Protein AF-A0A0B2PLL6-F1 (afdb_monomer)

Nearest PDB structures (foldseek):
  5t7z-assembly1_A  TM=3.407E-01  e=2.354E+00  Sorangium cellulosum

Foldseek 3Di:
DDPVVVVVVVVVVVLVVVVFDWDDDPVDIDTHDDDDDPVNVVVVVVVLVVDPLSVVLVVCVVVVHDHPDDD

Structure (mmCIF, N/CA/C/O backbone):
data_AF-A0A0B2PLL6-F1
#
_entry.id   AF-A0A0B2PLL6-F1
#
loop_
_atom_site.group_PDB
_atom_site.id
_atom_site.type_symbol
_atom_site.label_atom_id
_atom_site.label_alt_id
_atom_site.label_comp_id
_atom_site.label_asym_id
_atom_site.label_entity_id
_atom_site.label_seq_id
_atom_site.pdbx_PDB_ins_code
_atom_site.Cartn_x
_atom_site.Cartn_y
_atom_site.Cartn_z
_atom_site.occupancy
_atom_site.B_iso_or_equiv
_atom_site.auth_seq_id
_atom_site.auth_comp_id
_atom_site.auth_asym_id
_atom_site.auth_atom_id
_atom_site.pdbx_PDB_model_num
ATOM 1 N N . ILE A 1 1 ? 22.807 18.162 -17.351 1.00 52.72 1 ILE A N 1
ATOM 2 C CA . ILE A 1 1 ? 21.497 17.510 -17.106 1.00 52.72 1 ILE A CA 1
ATOM 3 C C . ILE A 1 1 ? 20.448 18.596 -17.296 1.00 52.72 1 ILE A C 1
ATOM 5 O O . ILE A 1 1 ? 20.580 19.633 -16.656 1.00 52.72 1 ILE A O 1
ATOM 9 N N . SER A 1 2 ? 19.536 18.463 -18.265 1.00 72.69 2 SER A N 1
ATOM 10 C CA . SER A 1 2 ? 18.548 19.523 -18.525 1.00 72.69 2 SER A CA 1
ATOM 11 C C . SER A 1 2 ? 17.526 19.573 -17.384 1.00 72.69 2 SER A C 1
ATOM 13 O O . SER A 1 2 ? 17.257 18.554 -16.750 1.00 72.69 2 SER A O 1
ATOM 15 N N . ALA A 1 3 ? 16.940 20.742 -17.120 1.00 62.09 3 ALA A N 1
ATOM 16 C CA . ALA A 1 3 ? 15.917 20.902 -16.081 1.00 62.09 3 ALA A CA 1
ATOM 17 C C . ALA A 1 3 ? 14.703 19.964 -16.277 1.00 62.09 3 ALA A C 1
ATOM 19 O O . ALA A 1 3 ? 14.055 19.582 -15.306 1.00 62.09 3 ALA A O 1
ATOM 20 N N . LEU A 1 4 ? 14.435 19.548 -17.522 1.00 60.97 4 LEU A N 1
ATOM 21 C CA . LEU A 1 4 ? 13.406 18.562 -17.866 1.00 60.97 4 LEU A CA 1
ATOM 22 C C . LEU A 1 4 ? 13.721 17.171 -17.297 1.00 60.97 4 LEU A C 1
ATOM 24 O O . LEU A 1 4 ? 12.853 16.569 -16.677 1.00 60.97 4 LEU A O 1
ATOM 28 N N . MET A 1 5 ? 14.974 16.715 -17.406 1.00 72.62 5 MET A N 1
ATOM 29 C CA . MET A 1 5 ? 15.389 15.408 -16.876 1.00 72.62 5 MET A CA 1
ATOM 30 C C . MET A 1 5 ? 15.321 15.346 -15.344 1.00 72.62 5 MET A C 1
ATOM 32 O O . MET A 1 5 ? 15.069 14.289 -14.777 1.00 72.62 5 MET A O 1
ATOM 36 N N . VAL A 1 6 ? 15.544 16.477 -14.666 1.00 74.31 6 VAL A N 1
ATOM 37 C CA . VAL A 1 6 ? 15.445 16.561 -13.199 1.00 74.31 6 VAL A CA 1
ATOM 38 C C . VAL A 1 6 ? 13.992 16.409 -12.746 1.00 74.31 6 VAL A C 1
ATOM 40 O O . VAL A 1 6 ? 13.720 15.673 -11.805 1.00 74.31 6 VAL A O 1
ATOM 43 N N . LYS A 1 7 ? 13.049 17.055 -13.445 1.00 71.75 7 LYS A N 1
ATOM 44 C CA . LYS A 1 7 ? 11.619 16.985 -13.115 1.00 71.75 7 LYS A CA 1
ATOM 45 C C . LYS A 1 7 ? 11.001 15.621 -13.431 1.00 71.75 7 LYS A C 1
ATOM 47 O O . LYS A 1 7 ? 10.125 15.172 -12.700 1.00 71.75 7 LYS A O 1
ATOM 52 N N . GLU A 1 8 ? 11.464 14.955 -14.487 1.00 73.50 8 GLU A N 1
ATOM 53 C CA . GLU A 1 8 ? 11.089 13.561 -14.757 1.00 73.50 8 GLU A CA 1
ATOM 54 C C . GLU A 1 8 ? 11.573 12.618 -13.651 1.00 73.50 8 GLU A C 1
ATOM 56 O O . GLU A 1 8 ? 10.793 11.793 -13.186 1.00 73.50 8 GLU A O 1
ATOM 61 N N . MET A 1 9 ? 12.819 12.757 -13.184 1.00 69.94 9 MET A N 1
ATOM 62 C CA . MET A 1 9 ? 13.354 11.903 -12.115 1.00 69.94 9 MET A CA 1
ATOM 63 C C . MET A 1 9 ? 12.645 12.104 -10.772 1.00 69.94 9 MET A C 1
ATOM 65 O O . MET A 1 9 ? 12.335 11.121 -10.109 1.00 69.94 9 MET A O 1
ATOM 69 N N . ASP A 1 10 ? 12.318 13.345 -10.411 1.00 74.69 10 ASP A N 1
ATOM 70 C CA . ASP A 1 10 ? 11.577 13.668 -9.183 1.00 74.69 10 ASP A CA 1
ATOM 71 C C . ASP A 1 10 ? 10.168 13.041 -9.168 1.00 74.69 10 ASP A C 1
ATOM 73 O O . ASP A 1 10 ? 9.734 12.455 -8.176 1.00 74.69 10 ASP A O 1
ATOM 77 N N . LEU A 1 11 ? 9.465 13.074 -10.307 1.00 67.56 11 LEU A N 1
ATOM 78 C CA . LEU A 1 11 ? 8.172 12.399 -10.455 1.00 67.56 11 LEU A CA 1
ATOM 79 C C . LEU A 1 11 ? 8.313 10.873 -10.364 1.00 67.56 11 LEU A C 1
ATOM 81 O O . LEU A 1 11 ? 7.475 10.212 -9.755 1.00 67.56 11 LEU A O 1
ATOM 85 N N . LEU A 1 12 ? 9.375 10.302 -10.940 1.00 67.75 12 LEU A N 1
ATOM 86 C CA . LEU A 1 12 ? 9.645 8.862 -10.883 1.00 67.75 12 LEU A CA 1
ATOM 87 C C . LEU A 1 12 ? 9.987 8.376 -9.467 1.00 67.75 12 LEU A C 1
ATOM 89 O O . LEU A 1 12 ? 9.606 7.262 -9.104 1.00 67.75 12 LEU A O 1
ATOM 93 N N . GLU A 1 13 ? 10.670 9.188 -8.661 1.00 68.81 13 GLU A N 1
ATOM 94 C CA . GLU A 1 13 ? 10.940 8.884 -7.251 1.00 68.81 13 GLU A CA 1
ATOM 95 C C . GLU A 1 13 ? 9.650 8.862 -6.421 1.00 68.81 13 GLU A C 1
ATOM 97 O O . GLU A 1 13 ? 9.426 7.904 -5.684 1.00 68.81 13 GLU A O 1
ATOM 102 N N . GLN A 1 14 ? 8.731 9.806 -6.647 1.00 65.31 14 GLN A N 1
ATOM 103 C CA . GLN A 1 14 ? 7.418 9.814 -5.983 1.00 65.31 14 GLN A CA 1
ATOM 104 C C . GLN A 1 14 ? 6.577 8.562 -6.302 1.00 65.31 14 GLN A C 1
ATOM 106 O O . GLN A 1 14 ? 5.830 8.075 -5.453 1.00 65.31 14 GLN A O 1
ATOM 111 N N . PHE A 1 15 ? 6.708 7.994 -7.507 1.00 61.28 15 PHE A N 1
ATOM 112 C CA . PHE A 1 15 ? 6.043 6.734 -7.870 1.00 61.28 15 PHE A CA 1
ATOM 113 C C . PHE A 1 15 ? 6.737 5.485 -7.305 1.00 61.28 15 PHE A C 1
ATOM 115 O O . PHE A 1 15 ? 6.065 4.477 -7.074 1.00 61.28 15 PHE A O 1
ATOM 122 N N . ARG A 1 16 ? 8.056 5.533 -7.062 1.00 56.69 16 ARG A N 1
ATOM 123 C CA . ARG A 1 16 ? 8.810 4.451 -6.401 1.00 56.69 16 ARG A CA 1
ATOM 124 C C . ARG A 1 16 ? 8.342 4.257 -4.958 1.00 56.69 16 ARG A C 1
ATOM 126 O O . ARG A 1 16 ? 8.194 3.116 -4.523 1.00 56.69 16 ARG A O 1
ATOM 133 N N . ASP A 1 17 ? 8.051 5.351 -4.258 1.00 60.09 17 ASP A N 1
ATOM 134 C CA . ASP A 1 17 ? 7.573 5.317 -2.871 1.00 60.09 17 ASP A CA 1
ATOM 135 C C . ASP A 1 17 ? 6.198 4.636 -2.732 1.00 60.09 17 ASP A C 1
ATOM 137 O O . ASP A 1 17 ? 5.868 4.101 -1.674 1.00 60.09 17 ASP A O 1
ATOM 141 N N . LEU A 1 18 ? 5.427 4.537 -3.824 1.00 61.41 18 LEU A N 1
ATOM 142 C CA . LEU A 1 18 ? 4.166 3.788 -3.8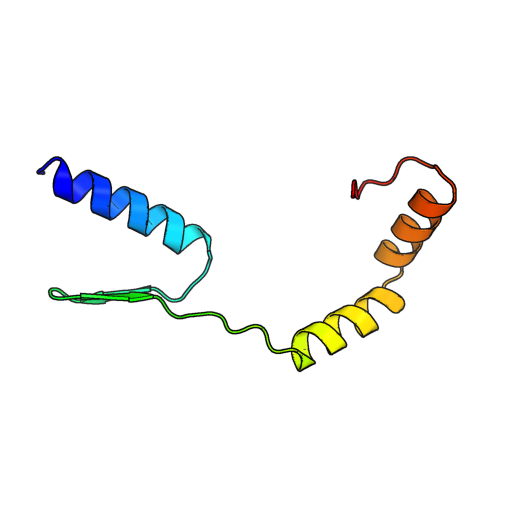75 1.00 61.41 18 LEU A CA 1
ATOM 143 C C . LEU A 1 18 ? 4.336 2.253 -3.976 1.00 61.41 18 LEU A C 1
ATOM 145 O O . LEU A 1 18 ? 3.337 1.540 -4.065 1.00 61.41 18 LEU A O 1
ATOM 149 N N . SER A 1 19 ? 5.567 1.719 -3.945 1.00 59.62 19 SER A N 1
ATOM 150 C CA . SER A 1 19 ? 5.873 0.272 -4.032 1.00 59.62 19 SER A CA 1
ATOM 151 C C . SER A 1 19 ? 5.290 -0.435 -5.267 1.00 59.62 19 SER A C 1
ATOM 153 O O . SER A 1 19 ? 5.040 -1.642 -5.262 1.00 59.62 19 SER A O 1
ATOM 155 N N . LEU A 1 20 ? 5.071 0.309 -6.350 1.00 62.00 20 LEU A N 1
ATOM 156 C CA . LEU A 1 20 ? 4.638 -0.240 -7.629 1.00 62.00 20 LEU A CA 1
ATOM 157 C C . LEU A 1 20 ? 5.857 -0.746 -8.408 1.00 62.00 20 LEU A C 1
ATOM 159 O O . LEU A 1 20 ? 6.898 -0.091 -8.446 1.00 62.00 20 LEU A O 1
ATOM 163 N N . ALA A 1 21 ? 5.740 -1.911 -9.052 1.00 63.69 21 ALA A N 1
ATOM 164 C CA . ALA A 1 21 ? 6.801 -2.423 -9.917 1.00 63.69 21 ALA A CA 1
ATOM 165 C C . ALA A 1 21 ? 7.082 -1.408 -11.040 1.00 63.69 21 ALA A C 1
ATOM 167 O O . ALA A 1 21 ? 6.188 -1.103 -11.827 1.00 63.69 21 ALA A O 1
ATOM 168 N N . CYS A 1 22 ? 8.302 -0.876 -11.105 1.00 69.38 22 CYS A N 1
ATOM 169 C CA . CYS A 1 22 ? 8.716 0.096 -12.113 1.00 69.38 22 CYS A CA 1
ATOM 170 C C . CYS A 1 22 ? 9.710 -0.563 -13.071 1.00 69.38 22 CYS A C 1
ATOM 172 O O . CYS A 1 22 ? 10.776 -1.014 -12.653 1.00 69.38 22 CYS A O 1
ATOM 174 N N . GLU A 1 23 ? 9.356 -0.625 -14.351 1.00 68.62 23 GLU A N 1
ATOM 175 C CA . GLU A 1 23 ? 10.251 -1.071 -15.414 1.00 68.62 23 GLU A CA 1
ATOM 176 C C . GLU A 1 23 ? 10.584 0.119 -16.312 1.00 68.62 23 GLU A C 1
ATOM 178 O O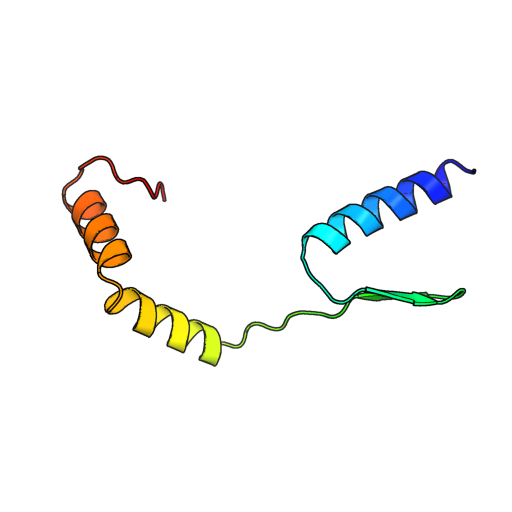 . GLU A 1 23 ? 9.697 0.739 -16.898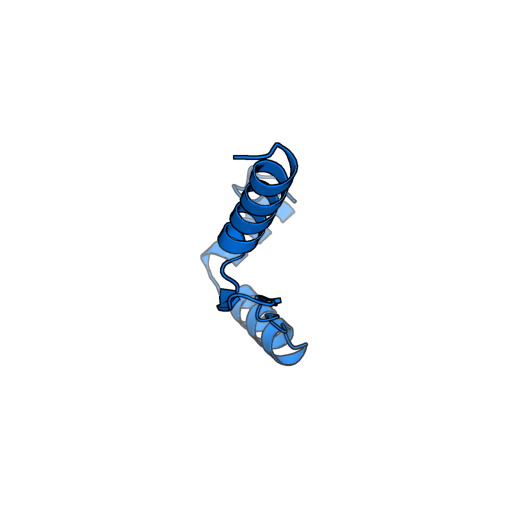 1.00 68.62 23 GLU A O 1
ATOM 183 N N . VAL A 1 24 ? 11.870 0.445 -16.419 1.00 72.06 24 VAL A N 1
ATOM 184 C CA . VAL A 1 24 ? 12.355 1.539 -17.263 1.00 72.06 24 VAL A CA 1
ATOM 185 C C . VAL A 1 24 ? 13.053 0.946 -18.478 1.00 72.06 24 VAL A C 1
ATOM 187 O O . VAL A 1 24 ? 14.011 0.188 -18.346 1.00 72.06 24 VAL A O 1
ATOM 190 N N . THR A 1 25 ? 12.593 1.322 -19.667 1.00 75.88 25 THR A N 1
ATOM 191 C CA . THR A 1 25 ? 13.269 1.040 -20.938 1.00 75.88 25 THR A CA 1
ATOM 192 C C . THR A 1 25 ? 13.724 2.358 -21.574 1.00 75.88 25 THR A C 1
ATOM 194 O O . THR A 1 25 ? 13.193 3.412 -21.225 1.00 75.88 25 THR A O 1
ATOM 197 N N . PRO A 1 26 ? 14.665 2.348 -22.537 1.00 82.50 26 PRO A N 1
ATOM 198 C CA . PRO A 1 26 ? 15.141 3.579 -23.177 1.00 82.50 26 PRO A CA 1
ATOM 199 C C . PRO A 1 26 ? 14.046 4.438 -23.830 1.00 82.50 26 PRO A C 1
ATOM 201 O O . PRO A 1 26 ? 14.253 5.629 -24.028 1.00 82.50 26 PRO A O 1
ATOM 204 N N . ASN A 1 27 ? 12.891 3.843 -24.156 1.00 83.94 27 ASN A N 1
ATOM 205 C CA . ASN A 1 27 ? 11.820 4.500 -24.908 1.00 83.94 27 ASN A CA 1
ATOM 206 C C . ASN A 1 27 ? 10.507 4.658 -24.122 1.00 83.94 27 ASN A C 1
ATOM 208 O O . ASN A 1 27 ? 9.598 5.321 -24.613 1.00 83.94 27 ASN A O 1
ATOM 212 N N . ASN A 1 28 ? 10.352 4.021 -22.956 1.00 70.00 28 ASN A N 1
ATOM 213 C CA . ASN A 1 28 ? 9.167 4.173 -22.106 1.00 70.00 28 ASN A CA 1
ATOM 214 C C . ASN A 1 28 ? 9.415 3.694 -20.668 1.00 70.00 28 ASN A C 1
ATOM 216 O O . ASN A 1 28 ? 10.320 2.901 -20.403 1.00 70.00 28 ASN A O 1
ATOM 220 N N . VAL A 1 29 ? 8.542 4.140 -19.766 1.00 71.12 29 VAL A N 1
ATOM 221 C CA . VAL A 1 29 ? 8.461 3.689 -18.375 1.00 71.12 29 VAL A CA 1
ATOM 222 C C . VAL A 1 29 ? 7.140 2.949 -18.179 1.00 71.12 29 VAL A C 1
ATOM 224 O O . VAL A 1 29 ? 6.079 3.484 -18.505 1.00 71.12 29 VAL A O 1
ATOM 227 N N . ARG A 1 30 ? 7.189 1.733 -17.625 1.00 71.94 30 ARG A N 1
ATOM 228 C CA . ARG A 1 30 ? 6.009 0.949 -17.249 1.00 71.94 30 ARG A CA 1
ATOM 229 C C . ARG A 1 30 ? 5.870 0.929 -15.731 1.00 71.94 30 ARG A C 1
ATOM 231 O O . ARG A 1 30 ? 6.703 0.364 -15.028 1.00 71.94 30 ARG A O 1
ATOM 238 N N . LEU A 1 31 ? 4.791 1.528 -15.241 1.00 71.94 31 LEU A N 1
ATOM 239 C CA . LEU A 1 31 ? 4.397 1.484 -13.835 1.00 71.94 31 LEU A CA 1
ATOM 240 C C . LEU A 1 31 ? 3.360 0.365 -13.668 1.00 71.94 31 LEU A C 1
ATOM 242 O O . LEU A 1 31 ? 2.304 0.389 -14.302 1.00 71.94 31 LEU A O 1
ATOM 246 N N . GLY A 1 32 ? 3.659 -0.651 -12.862 1.00 68.88 32 GLY A N 1
ATOM 247 C CA . GLY A 1 32 ? 2.707 -1.703 -12.516 1.00 68.88 32 GLY A CA 1
ATOM 248 C C . GLY A 1 32 ? 1.570 -1.118 -11.683 1.00 68.88 32 GLY A C 1
ATOM 249 O O . GLY A 1 32 ? 1.819 -0.423 -10.712 1.00 68.88 32 GLY A O 1
ATOM 250 N N . THR A 1 33 ? 0.312 -1.364 -12.042 1.00 65.50 33 THR A N 1
ATOM 251 C CA . THR A 1 33 ? -0.834 -0.930 -11.228 1.00 65.50 33 THR A CA 1
ATOM 252 C C . THR A 1 33 ? -1.165 -2.002 -10.194 1.00 65.50 33 THR A C 1
ATOM 254 O O . THR A 1 33 ? -1.457 -3.139 -10.565 1.00 65.50 33 THR A O 1
ATOM 257 N N . LEU A 1 34 ? -1.177 -1.648 -8.907 1.00 65.06 34 LEU A N 1
ATOM 258 C CA . LEU A 1 34 ? -1.745 -2.510 -7.873 1.00 65.06 34 LEU A CA 1
ATOM 259 C C . LEU A 1 34 ? -3.273 -2.375 -7.920 1.00 65.06 34 L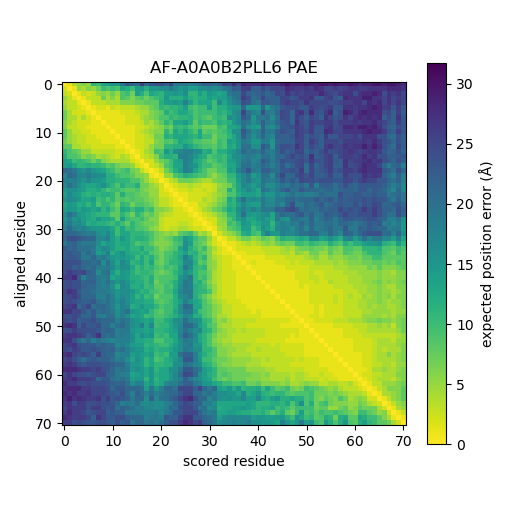EU A C 1
ATOM 261 O O . LEU A 1 34 ? -3.825 -1.321 -7.606 1.00 65.06 34 LEU A O 1
ATOM 265 N N . ARG A 1 35 ? -3.974 -3.429 -8.345 1.00 69.31 35 ARG A N 1
ATOM 266 C CA . ARG A 1 35 ? -5.440 -3.473 -8.299 1.00 69.31 35 ARG A CA 1
ATOM 267 C C . ARG A 1 35 ? -5.870 -4.119 -6.989 1.00 69.31 35 ARG A C 1
ATOM 269 O O . ARG A 1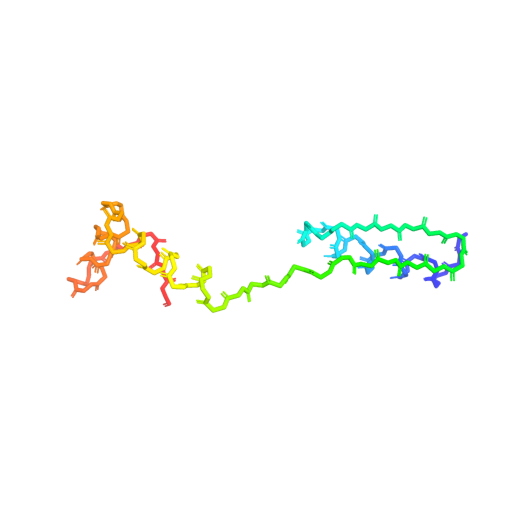 35 ? -5.743 -5.327 -6.829 1.00 69.31 35 ARG A O 1
ATOM 276 N N . ILE A 1 36 ? -6.428 -3.321 -6.087 1.00 74.88 36 ILE A N 1
ATOM 277 C CA . ILE A 1 36 ? -7.130 -3.835 -4.911 1.00 74.88 36 ILE A CA 1
ATOM 278 C C . ILE A 1 36 ? -8.521 -4.286 -5.363 1.00 74.88 36 ILE A C 1
ATOM 280 O O . ILE A 1 36 ? -9.284 -3.499 -5.927 1.00 74.88 36 ILE A O 1
ATOM 284 N N . THR A 1 37 ? -8.840 -5.562 -5.165 1.00 85.00 37 THR A N 1
ATOM 285 C CA . THR A 1 37 ? -10.157 -6.111 -5.500 1.00 85.00 37 THR A CA 1
ATOM 286 C C . THR A 1 37 ? -11.138 -5.890 -4.352 1.00 85.00 37 THR A C 1
ATOM 288 O O . THR A 1 37 ? -10.752 -5.772 -3.190 1.00 85.00 37 THR A O 1
ATOM 291 N N . SER A 1 38 ? -12.434 -5.856 -4.668 1.00 88.88 38 SER A N 1
ATOM 292 C CA . SER A 1 38 ? -13.489 -5.827 -3.648 1.00 88.88 38 SER A CA 1
ATOM 293 C C . SER A 1 38 ? -13.432 -7.039 -2.717 1.00 88.88 38 SER A C 1
ATOM 295 O O . SER A 1 38 ? -13.788 -6.921 -1.552 1.00 88.88 38 SER A O 1
ATOM 297 N N . GLU A 1 39 ? -12.970 -8.178 -3.233 1.00 90.94 39 GLU A N 1
ATOM 298 C CA . GLU A 1 39 ? -12.732 -9.406 -2.473 1.00 90.94 39 GLU A CA 1
ATOM 299 C C . GLU A 1 39 ? -11.649 -9.192 -1.410 1.00 90.94 39 GLU A C 1
ATOM 301 O O . GLU A 1 39 ? -11.934 -9.344 -0.227 1.00 90.94 39 GLU A O 1
ATOM 306 N N . LEU A 1 40 ? -10.474 -8.678 -1.799 1.00 84.75 40 LEU A N 1
ATOM 307 C CA . LEU A 1 40 ? -9.403 -8.352 -0.853 1.00 84.75 40 LEU A CA 1
ATOM 308 C C . LEU A 1 40 ? -9.856 -7.319 0.195 1.00 84.75 40 LEU A C 1
ATOM 310 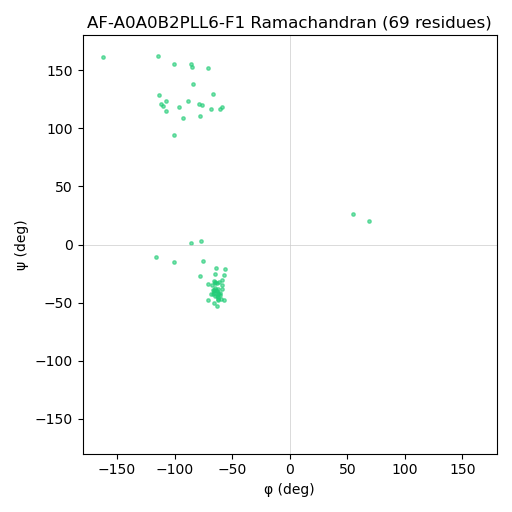O O . LEU A 1 40 ? -9.508 -7.424 1.367 1.00 84.75 40 LEU A O 1
ATOM 314 N N . LEU A 1 41 ? -10.663 -6.327 -0.199 1.00 89.12 41 LEU A N 1
ATOM 315 C CA . LEU A 1 41 ? -11.256 -5.377 0.752 1.00 89.12 41 LEU A CA 1
ATOM 316 C C . LEU A 1 41 ? -12.236 -6.046 1.724 1.00 89.12 41 LEU A C 1
ATOM 318 O O . LEU A 1 41 ? -12.359 -5.588 2.859 1.00 89.12 41 LEU A O 1
ATOM 322 N N . GLY A 1 42 ? -12.951 -7.082 1.285 1.00 92.19 42 GLY A N 1
ATOM 323 C CA . GLY A 1 42 ? -13.821 -7.895 2.131 1.00 92.19 42 GLY A CA 1
ATOM 324 C C . GLY A 1 42 ? -13.019 -8.666 3.175 1.00 92.19 42 GLY A C 1
ATOM 325 O O . GLY A 1 42 ? -13.297 -8.540 4.366 1.00 92.19 42 GLY A O 1
ATOM 326 N N . ASP A 1 43 ? -11.969 -9.362 2.741 1.00 91.00 43 ASP A N 1
ATOM 327 C CA . ASP A 1 43 ? -11.091 -10.140 3.621 1.00 91.00 43 ASP A CA 1
ATOM 328 C C . ASP A 1 43 ? -10.414 -9.261 4.677 1.00 91.00 43 ASP A C 1
ATOM 330 O O . ASP A 1 43 ? -10.370 -9.614 5.856 1.00 91.00 43 ASP A O 1
ATOM 334 N N . ILE A 1 44 ? -9.953 -8.068 4.279 1.00 90.88 44 ILE A N 1
ATOM 335 C CA . ILE A 1 44 ? -9.392 -7.085 5.212 1.00 90.88 44 ILE A CA 1
ATOM 336 C C . ILE A 1 44 ? -10.435 -6.697 6.268 1.00 90.88 44 ILE A C 1
ATOM 338 O O . ILE A 1 44 ? -10.117 -6.703 7.455 1.00 90.88 44 ILE A O 1
ATOM 342 N N . ARG A 1 45 ? -11.683 -6.397 5.877 1.00 92.25 45 ARG A N 1
ATOM 343 C CA . ARG A 1 45 ? -12.739 -6.027 6.838 1.00 92.25 45 ARG A CA 1
ATOM 344 C C . ARG A 1 45 ? -13.053 -7.153 7.815 1.00 92.25 45 ARG A C 1
ATOM 346 O O . ARG A 1 45 ? -13.229 -6.878 8.999 1.00 92.25 45 ARG A O 1
ATOM 353 N N . GLU A 1 46 ? -13.135 -8.398 7.351 1.00 95.56 46 GLU A N 1
ATOM 354 C CA . GLU A 1 46 ? -13.385 -9.535 8.245 1.00 95.56 46 GLU A CA 1
ATOM 355 C C . GLU A 1 46 ? -12.214 -9.767 9.203 1.00 95.56 46 GLU A C 1
ATOM 357 O O . GLU A 1 46 ? -12.433 -9.924 10.405 1.00 95.56 46 GLU A O 1
ATOM 362 N N . GLY A 1 47 ? -10.973 -9.675 8.716 1.00 93.25 47 GLY A N 1
ATOM 363 C CA . GLY A 1 47 ? -9.785 -9.745 9.567 1.00 93.25 47 GLY A CA 1
ATOM 364 C C . GLY A 1 47 ? -9.799 -8.677 10.663 1.00 93.25 47 GLY A C 1
ATOM 365 O O . GLY A 1 47 ? -9.646 -8.998 11.843 1.00 93.25 47 GLY A O 1
ATOM 366 N N . GLN A 1 48 ? -10.092 -7.424 10.302 1.00 90.50 48 GLN A N 1
ATOM 367 C CA . GLN A 1 48 ? -10.147 -6.296 11.240 1.00 90.50 48 GLN A CA 1
ATOM 368 C C . GLN A 1 48 ? -11.172 -6.488 12.367 1.00 90.50 48 GLN A C 1
ATOM 370 O O . GLN A 1 48 ? -10.911 -6.088 13.499 1.00 90.50 48 GLN A O 1
ATOM 375 N N . LYS A 1 49 ? -12.317 -7.134 12.103 1.00 89.38 49 LYS A N 1
ATOM 376 C CA . LYS A 1 49 ? -13.324 -7.436 13.142 1.00 89.38 49 LYS A CA 1
ATOM 377 C C . LYS A 1 49 ? -12.817 -8.401 14.212 1.00 89.38 49 LYS A C 1
ATOM 379 O O . LYS A 1 49 ? -13.363 -8.426 15.320 1.00 89.38 49 LYS A O 1
ATOM 384 N N . THR A 1 50 ? -11.836 -9.229 13.865 1.00 91.44 50 THR A N 1
ATOM 385 C CA . THR A 1 50 ? -11.256 -10.249 14.751 1.00 91.44 50 THR A CA 1
ATOM 386 C C . THR A 1 50 ? -9.924 -9.828 15.363 1.00 91.44 50 THR A C 1
ATOM 388 O O . THR A 1 50 ? -9.505 -10.430 16.347 1.00 91.44 50 THR A O 1
ATOM 391 N N . ASP A 1 51 ? -9.291 -8.779 14.834 1.00 94.94 51 ASP A N 1
ATOM 392 C CA . ASP A 1 51 ? -8.021 -8.269 15.337 1.00 94.94 51 ASP A CA 1
ATOM 393 C C . ASP A 1 51 ? -8.192 -7.629 16.735 1.00 94.94 51 ASP A C 1
ATOM 395 O O . ASP A 1 51 ? -8.902 -6.627 16.881 1.00 94.94 51 ASP A O 1
ATOM 399 N N . PRO A 1 52 ? -7.556 -8.175 17.790 1.00 91.94 52 PRO A N 1
ATOM 400 C CA . PRO A 1 52 ? -7.756 -7.697 19.159 1.00 91.94 52 PRO A CA 1
ATOM 401 C C . PRO A 1 52 ? -7.298 -6.253 19.379 1.00 91.94 52 PRO A C 1
ATOM 403 O O . PRO A 1 52 ? -7.893 -5.521 20.176 1.00 91.94 52 PRO A O 1
ATOM 406 N N . PHE A 1 53 ? -6.241 -5.833 18.682 1.00 91.31 53 PHE A N 1
ATOM 407 C CA . PHE A 1 53 ? -5.701 -4.488 18.803 1.00 91.31 53 PHE A CA 1
ATOM 408 C C . PHE A 1 53 ? -6.659 -3.473 18.176 1.00 91.31 53 PHE A C 1
ATOM 410 O O . PHE A 1 53 ? -7.023 -2.497 18.831 1.00 91.31 53 PHE A O 1
ATOM 417 N N . LEU A 1 54 ? -7.145 -3.731 16.962 1.00 90.19 54 LEU A N 1
ATOM 418 C CA . LEU A 1 54 ? -8.093 -2.851 16.278 1.00 90.19 54 LEU A CA 1
ATOM 419 C C . LEU A 1 54 ? -9.436 -2.769 17.000 1.00 90.19 54 LEU A C 1
ATOM 421 O O . LEU A 1 54 ? -9.996 -1.680 17.109 1.00 90.19 54 LEU A O 1
ATOM 425 N N . ARG A 1 55 ? -9.922 -3.878 17.569 1.00 89.88 55 ARG A N 1
ATOM 426 C CA . ARG A 1 55 ? -11.115 -3.857 18.428 1.00 89.88 55 ARG A CA 1
ATOM 427 C C . ARG A 1 55 ? -10.923 -2.973 19.655 1.00 89.88 55 ARG A C 1
ATOM 429 O O . ARG A 1 55 ? -11.795 -2.173 19.963 1.00 89.88 55 ARG A O 1
ATOM 436 N N . THR A 1 56 ? -9.764 -3.065 20.305 1.00 89.81 56 THR A N 1
ATOM 437 C CA . THR A 1 56 ? -9.444 -2.236 21.477 1.00 89.81 56 THR A CA 1
ATOM 438 C C . THR A 1 56 ? -9.399 -0.748 21.112 1.00 89.81 56 THR A C 1
ATOM 440 O O . THR A 1 56 ? -9.890 0.089 21.867 1.00 89.81 56 THR A O 1
ATOM 443 N N . GLN A 1 57 ? -8.843 -0.398 19.946 1.00 87.62 57 GLN A N 1
ATOM 444 C CA . GLN A 1 57 ? -8.845 0.986 19.458 1.00 87.62 57 GLN A CA 1
ATOM 445 C C . GLN A 1 57 ? -10.261 1.472 19.117 1.00 87.62 57 GLN A C 1
ATOM 447 O O . GLN A 1 57 ? -10.601 2.613 19.426 1.00 87.62 57 GLN A O 1
ATOM 452 N N . LEU A 1 58 ? -11.100 0.616 18.523 1.00 86.19 58 LEU A N 1
ATOM 453 C CA . LEU A 1 58 ? -12.499 0.937 18.240 1.00 86.19 58 LEU A CA 1
ATOM 454 C C . LEU A 1 58 ? -13.284 1.196 19.533 1.00 86.19 58 LEU A C 1
ATOM 456 O O . LEU A 1 58 ? -13.941 2.223 19.645 1.00 86.19 58 LEU A O 1
ATOM 460 N N . GLU A 1 59 ? -13.149 0.326 20.533 1.00 88.38 59 GLU A N 1
ATOM 461 C CA . GLU A 1 59 ? -13.780 0.495 21.848 1.00 88.38 59 GLU A CA 1
ATOM 462 C C . GLU A 1 59 ? -13.284 1.763 22.567 1.00 88.38 59 GLU A C 1
ATOM 464 O O . GLU A 1 59 ? -14.061 2.473 23.211 1.00 88.38 59 GLU A O 1
ATOM 469 N N . ALA A 1 60 ? -11.992 2.090 22.448 1.00 86.56 60 ALA A N 1
ATOM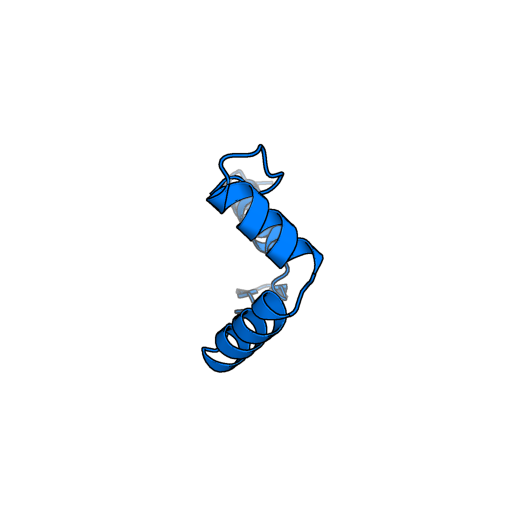 470 C CA . ALA A 1 60 ? -11.443 3.342 22.967 1.00 86.56 60 ALA A CA 1
ATOM 471 C C . ALA A 1 60 ? -12.088 4.563 22.288 1.00 86.56 60 ALA A C 1
ATOM 473 O O . ALA A 1 60 ? -12.535 5.472 22.985 1.00 86.56 60 ALA A O 1
ATOM 474 N N . ASN A 1 61 ? -12.225 4.536 20.958 1.00 84.62 61 ASN A N 1
ATOM 475 C CA . ASN A 1 61 ? -12.890 5.589 20.188 1.00 84.62 61 ASN A CA 1
ATOM 476 C C . ASN A 1 61 ? -14.373 5.738 20.558 1.00 84.62 61 ASN A C 1
ATOM 478 O O . ASN A 1 61 ? -14.834 6.850 20.810 1.00 84.62 61 ASN A O 1
ATOM 482 N N . GLU A 1 62 ? -15.118 4.634 20.645 1.00 86.06 62 GLU A N 1
ATOM 483 C CA . GLU A 1 62 ? -16.542 4.640 21.010 1.00 86.06 62 GLU A CA 1
ATOM 484 C C . GLU A 1 62 ? -16.777 5.116 22.451 1.00 86.06 62 GLU A C 1
ATOM 486 O O . GLU A 1 62 ? -17.785 5.760 22.741 1.00 86.06 62 GLU A O 1
ATOM 491 N N . SER A 1 63 ? -15.832 4.845 23.358 1.00 87.12 63 SER A N 1
ATOM 492 C CA . SER A 1 63 ? -15.884 5.307 24.751 1.00 87.12 63 SER A CA 1
ATOM 493 C C . SER A 1 63 ? -15.319 6.717 24.972 1.00 87.12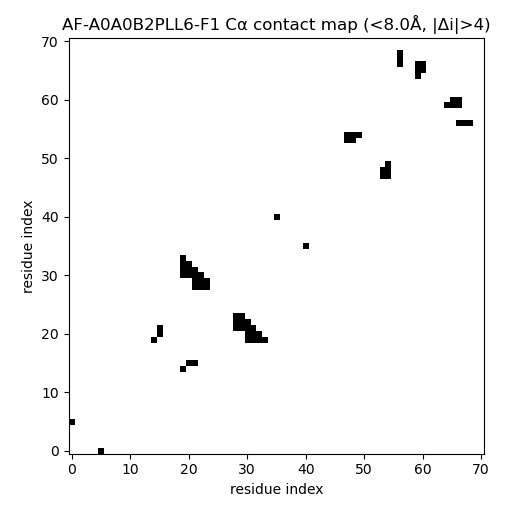 63 SER A C 1
ATOM 495 O O . SER A 1 63 ? -15.304 7.188 26.111 1.00 87.12 63 SER A O 1
ATOM 497 N N . GLY A 1 64 ? -14.867 7.401 23.912 1.00 81.44 64 GLY A N 1
ATOM 498 C CA . GLY A 1 64 ? -14.301 8.753 23.984 1.00 81.44 64 GLY A CA 1
ATOM 499 C C . GLY A 1 64 ? -12.940 8.831 24.685 1.00 81.44 64 GLY A C 1
ATOM 500 O O . GLY A 1 64 ? -12.559 9.898 25.166 1.00 81.44 64 GLY A O 1
ATOM 501 N N . LYS A 1 65 ? -12.220 7.709 24.785 1.00 81.31 65 LYS A N 1
ATOM 502 C CA . LYS A 1 65 ? -10.838 7.658 25.279 1.00 81.31 65 LYS A CA 1
ATOM 503 C C . LYS A 1 65 ? -9.870 7.960 24.139 1.00 81.31 65 LYS A C 1
ATOM 505 O O . LYS A 1 65 ? -10.158 7.665 22.983 1.00 81.31 65 LYS A O 1
ATOM 510 N N . ASP A 1 66 ? -8.698 8.494 24.476 1.00 77.50 66 ASP A N 1
ATOM 511 C CA . ASP A 1 66 ? -7.634 8.698 23.494 1.00 77.50 66 ASP A CA 1
ATOM 512 C C . ASP A 1 66 ? -7.215 7.358 22.876 1.00 77.50 66 ASP A C 1
ATOM 514 O O . ASP A 1 66 ? -6.702 6.465 23.556 1.00 77.50 66 ASP A O 1
ATOM 518 N N . SER A 1 67 ? -7.431 7.235 21.571 1.00 77.44 67 SER A N 1
ATOM 519 C CA . SER A 1 67 ? -6.920 6.145 20.752 1.00 77.44 67 SER A CA 1
ATOM 520 C C . SER A 1 67 ? -5.688 6.621 19.979 1.00 77.44 67 SER A C 1
ATOM 522 O O . SER A 1 67 ? -5.509 7.812 19.702 1.00 77.44 67 SER A O 1
ATOM 524 N N . SER A 1 68 ? -4.812 5.688 19.601 1.00 76.19 68 SER A N 1
ATOM 525 C CA . SER A 1 68 ? -3.692 6.020 18.711 1.00 76.19 68 SER A CA 1
ATOM 526 C C . SER A 1 68 ? -4.141 6.208 17.256 1.00 76.19 68 SER A C 1
ATOM 528 O O . SER A 1 68 ? -3.393 6.763 16.451 1.00 76.19 68 SER A O 1
ATOM 530 N N . PHE A 1 69 ? -5.365 5.781 16.928 1.00 70.19 69 PHE A N 1
ATOM 531 C CA . PHE A 1 69 ? -5.986 5.900 15.613 1.00 70.19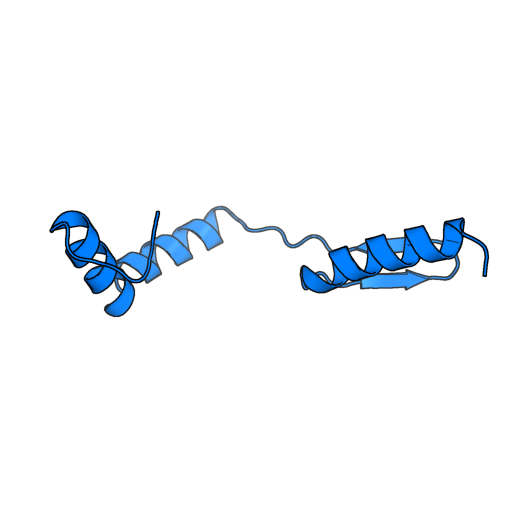 69 PHE A CA 1
ATOM 532 C C . PHE A 1 69 ? -6.966 7.069 15.579 1.00 70.19 69 PHE A C 1
ATOM 534 O O . PHE A 1 69 ? -8.149 6.930 15.888 1.00 70.19 69 PHE A O 1
ATOM 541 N N . LYS A 1 70 ? -6.468 8.223 15.136 1.00 60.84 70 LYS A N 1
ATOM 542 C CA . LYS A 1 70 ? -7.312 9.376 14.819 1.00 60.84 70 LYS A CA 1
ATOM 543 C C . LYS A 1 70 ? -7.995 9.131 13.472 1.00 60.84 70 LYS A C 1
ATOM 545 O O . LYS A 1 70 ? -7.297 8.927 12.479 1.00 60.84 70 LYS A O 1
ATOM 550 N N . VAL A 1 71 ? -9.327 9.121 13.464 1.00 56.75 71 VAL A N 1
ATOM 551 C CA . VAL A 1 71 ? -10.152 9.150 12.243 1.00 56.75 71 VAL A CA 1
ATOM 552 C C . VAL A 1 71 ? -10.430 10.597 11.866 1.00 56.75 71 VAL A C 1
ATOM 554 O O . VAL A 1 71 ? -10.733 11.384 12.791 1.00 56.75 71 VAL A O 1
#

pLDDT: mean 76.93, std 11.59, range [52.72, 95.56]

Mean predicted aligned error: 12.63 Å

Secondary structure (DSSP, 8-state):
--HHHHHHHHHHHHHHTTT--EEEETTEEEEPP----HHHHHHHHHHHHH-HHHHHHHHHHHTTPPPS---

Sequence (71 aa):
ISALMVKEMDLLEQFRDLSLACEVTPNNVRLGTLRITSELLGDIREGQKTDPFLRTQLEANESGKDSSFKV

Solvent-accessible surface area (backbone atoms only — not comparable to full-atom values): 4482 Å² total; per-residue (Å²): 133,57,76,66,62,54,54,52,50,56,55,52,51,63,49,49,76,68,73,37,58,73,47,79,53,102,87,51,74,48,75,48,79,85,79,85,47,74,64,58,54,48,54,51,52,57,50,47,76,68,34,68,67,57,45,51,41,50,54,27,50,77,70,72,43,94,46,96,75,83,127

Radius of gyration: 20.22 Å; Cα contacts (8 Å, |Δi|>4): 34; chains: 1; bounding box: 38×31×50 Å

Organism: Glycine soja (NCBI:txid3848)